Protein 2PLD (pdb70)

Structure (mmCIF, N/CA/C/O backbone):
data_2PLD
#
_entry.id   2PLD
#
_cell.length_a   1.000
_cell.length_b   1.000
_cell.length_c   1.000
_cell.angle_alpha   90.00
_cell.angle_beta   90.00
_cell.angle_gamma   90.00
#
_symmetry.space_group_name_H-M   'P 1'
#
loop_
_entity.id
_entity.type
_entity.pdbx_description
1 polymer 'PHOSPHOLIPASE C GAMMA-1, C-TERMINAL SH2 DOMAIN'
2 polymer 'PHOSPHOPEPTIDE FROM PDGF'
#
loop_
_atom_site.group_PDB
_atom_site.id
_atom_site.type_symbol
_atom_site.label_atom_id
_atom_site.label_alt_id
_atom_site.label_comp_id
_atom_site.label_asym_id
_atom_site.label_entity_id
_atom_site.label_seq_id
_atom_site.pdbx_PDB_ins_code
_atom_site.Cartn_x
_atom_site.Cartn_y
_atom_site.Cartn_z
_atom_site.occupancy
_atom_site.B_iso_or_equiv
_atom_site.auth_seq_id
_atom_site.auth_comp_id
_atom_site.auth_asym_id
_atom_site.auth_atom_id
_atom_site.pdbx_PDB_model_num
ATOM 1 N N . GLY A 1 1 ? -16.566 20.574 6.725 1.00 11.64 1 GLY A N 1
ATOM 2 C CA . GLY A 1 1 ? -16.198 21.263 5.459 1.00 11.03 1 GLY A CA 1
ATOM 3 C C . GLY A 1 1 ? -16.022 20.227 4.354 1.00 10.19 1 GLY A C 1
ATOM 4 O O . GLY A 1 1 ? -16.977 19.842 3.704 1.00 10.03 1 GLY A O 1
ATOM 10 N N . SER A 1 2 ? -14.818 19.762 4.142 1.00 9.85 2 SER A N 1
ATOM 11 C CA . SER A 1 2 ? -14.592 18.739 3.082 1.00 9.25 2 SER A CA 1
ATOM 12 C C . SER A 1 2 ? -13.678 17.612 3.583 1.00 8.35 2 SER A C 1
ATOM 13 O O . SER A 1 2 ? -12.689 17.303 2.947 1.00 8.06 2 SER A O 1
ATOM 21 N N . PRO A 1 3 ? -14.053 16.986 4.679 1.00 8.16 3 PRO A N 1
ATOM 22 C CA . PRO A 1 3 ? -13.336 15.835 5.275 1.00 7.53 3 PRO A CA 1
ATOM 23 C C . PRO A 1 3 ? -13.858 14.620 4.560 1.00 7.07 3 PRO A C 1
ATOM 24 O O . PRO A 1 3 ? -14.599 14.736 3.606 1.00 7.45 3 PRO A O 1
ATOM 35 N N . GLY A 1 4 ? -13.536 13.457 4.996 1.00 6.52 4 GLY A N 1
ATOM 36 C CA . GLY A 1 4 ? -14.118 12.299 4.278 1.00 6.32 4 GLY A CA 1
ATOM 37 C C . GLY A 1 4 ? -13.445 10.974 4.616 1.00 5.68 4 GLY A C 1
ATOM 38 O O . GLY A 1 4 ? -12.473 10.893 5.342 1.00 5.92 4 GLY A O 1
ATOM 42 N N . ILE A 1 5 ? -13.965 9.944 4.010 1.00 5.20 5 ILE A N 1
ATOM 43 C CA . ILE A 1 5 ? -13.432 8.576 4.146 1.00 4.93 5 ILE A CA 1
ATOM 44 C C . ILE A 1 5 ? -12.773 8.291 2.789 1.00 4.29 5 ILE A C 1
ATOM 45 O O . ILE A 1 5 ? -12.885 7.227 2.215 1.00 4.37 5 ILE A O 1
ATOM 61 N N . HIS A 1 6 ? -12.138 9.314 2.277 1.00 4.11 6 HIS A N 1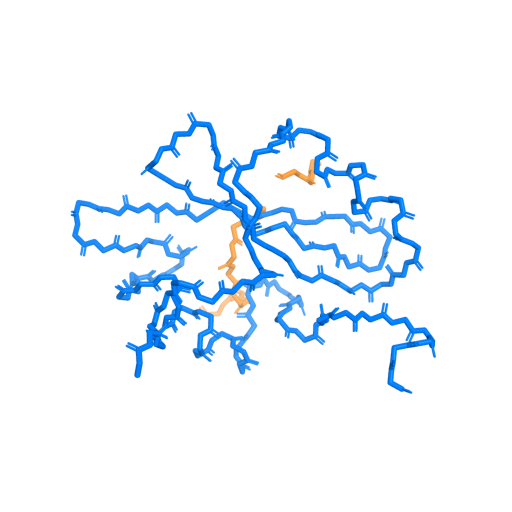
ATOM 62 C CA . HIS A 1 6 ? -11.481 9.301 0.950 1.00 3.88 6 HIS A CA 1
ATOM 63 C C . HIS A 1 6 ? -10.847 10.696 0.833 1.00 3.83 6 HIS A C 1
ATOM 64 O O . HIS A 1 6 ? -10.406 11.233 1.829 1.00 4.14 6 HIS A O 1
ATOM 78 N N . GLU A 1 7 ? -10.847 11.320 -0.326 1.00 3.93 7 GLU A N 1
ATOM 79 C CA . GLU A 1 7 ? -10.284 12.716 -0.413 1.00 4.22 7 GLU A CA 1
ATOM 80 C C . GLU A 1 7 ? -8.885 12.774 0.269 1.00 3.80 7 GLU A C 1
ATOM 81 O O . GLU A 1 7 ? -8.012 11.996 -0.064 1.00 3.91 7 GLU A O 1
ATOM 93 N N . SER A 1 8 ? -8.684 13.668 1.225 1.00 3.75 8 SER A N 1
ATOM 94 C CA . SER A 1 8 ? -7.369 13.774 1.964 1.00 3.59 8 SER A CA 1
ATOM 95 C C . SER A 1 8 ? -6.168 13.779 1.006 1.00 3.40 8 SER A C 1
ATOM 96 O O . SER A 1 8 ? -6.225 14.372 -0.052 1.00 3.67 8 SER A O 1
ATOM 104 N N . LYS A 1 9 ? -5.056 13.188 1.384 1.00 3.38 9 LYS A N 1
ATOM 105 C CA . LYS A 1 9 ? -3.870 13.262 0.487 1.00 3.37 9 LYS A CA 1
ATOM 106 C C . LYS A 1 9 ? -2.703 12.368 0.950 1.00 2.78 9 LYS A C 1
ATOM 107 O O . LYS A 1 9 ? -2.809 11.569 1.852 1.00 3.09 9 LYS A O 1
ATOM 126 N N . GLU A 1 10 ? -1.584 12.607 0.311 1.00 2.53 10 GLU A N 1
ATOM 127 C CA . GLU A 1 10 ? -0.252 11.952 0.590 1.00 2.58 10 GLU A CA 1
ATOM 128 C C . GLU A 1 10 ? -0.207 10.421 0.689 1.00 1.91 10 GLU A C 1
ATOM 129 O O . GLU A 1 10 ? 0.826 9.908 1.074 1.00 2.36 10 GLU A O 1
ATOM 141 N N . TRP A 1 11 ? -1.214 9.664 0.319 1.00 1.44 11 TRP A N 1
ATOM 142 C CA . TRP A 1 11 ? -1.010 8.170 0.390 1.00 0.93 11 TRP A CA 1
ATOM 143 C C . TRP A 1 11 ? -1.470 7.445 -0.879 1.00 0.67 11 TRP A C 1
ATOM 144 O O . TRP A 1 11 ? -1.467 6.234 -0.935 1.00 0.80 11 TRP A O 1
ATOM 165 N N . TYR A 1 12 ? -1.765 8.161 -1.934 1.00 0.72 12 TYR A N 1
ATOM 166 C CA . TYR A 1 12 ? -2.131 7.475 -3.212 1.00 0.78 12 TYR A CA 1
ATOM 167 C C . TYR A 1 12 ? -1.676 8.323 -4.435 1.00 0.69 12 TYR A C 1
ATOM 168 O O . TYR A 1 12 ? -2.146 9.419 -4.679 1.00 0.83 12 TYR A O 1
ATOM 186 N N . HIS A 1 13 ? -0.718 7.814 -5.194 1.00 0.69 13 HIS A N 1
ATOM 187 C CA . HIS A 1 13 ? -0.202 8.552 -6.394 1.00 0.76 13 HIS A CA 1
ATOM 188 C C . HIS A 1 13 ? -0.942 8.037 -7.637 1.00 0.77 13 HIS A C 1
ATOM 189 O O . HIS A 1 13 ? -0.927 6.857 -7.941 1.00 0.77 13 HIS A O 1
ATOM 203 N N . ALA A 1 14 ? -1.637 8.903 -8.317 1.00 0.99 14 ALA A N 1
ATOM 204 C CA . ALA A 1 14 ? -2.435 8.478 -9.498 1.00 1.09 14 ALA A CA 1
ATOM 205 C C . ALA A 1 14 ? -1.683 8.510 -10.833 1.00 1.30 14 ALA A C 1
ATOM 206 O O . ALA A 1 14 ? -2.282 8.225 -11.851 1.00 2.12 14 ALA A O 1
ATOM 213 N N . SER A 1 15 ? -0.437 8.896 -10.903 1.00 1.47 15 SER A N 1
ATOM 214 C CA . SER A 1 15 ? 0.177 8.961 -12.264 1.00 2.09 15 SER A CA 1
ATOM 215 C C . SER A 1 15 ? 1.701 8.799 -12.285 1.00 1.86 15 SER A C 1
ATOM 216 O O . SER A 1 15 ? 2.454 9.705 -11.985 1.00 2.21 15 SER A O 1
ATOM 224 N N . LEU A 1 16 ? 2.133 7.659 -12.743 1.00 1.72 16 LEU A N 1
ATOM 225 C CA . LEU A 1 16 ? 3.589 7.379 -12.932 1.00 1.74 16 LEU A CA 1
ATOM 226 C C . LEU A 1 16 ? 3.749 5.978 -13.524 1.00 1.66 16 LEU A C 1
ATOM 227 O O . LEU A 1 16 ? 2.869 5.146 -13.424 1.00 1.86 16 LEU A O 1
ATOM 243 N N . THR A 1 17 ? 4.855 5.724 -14.165 1.00 1.72 17 THR A N 1
ATOM 244 C CA . THR A 1 17 ? 5.069 4.388 -14.796 1.00 1.79 17 THR A CA 1
ATOM 245 C C . THR A 1 17 ? 4.982 3.283 -13.745 1.00 1.75 17 THR A C 1
ATOM 246 O O . THR A 1 17 ? 5.418 3.434 -12.621 1.00 1.85 17 THR A O 1
ATOM 257 N N . ARG A 1 18 ? 4.396 2.176 -14.112 1.00 1.88 18 ARG A N 1
ATOM 258 C CA . ARG A 1 18 ? 4.245 1.043 -13.153 1.00 1.97 18 ARG A CA 1
ATOM 259 C C . ARG A 1 18 ? 5.621 0.572 -12.670 1.00 1.81 18 ARG A C 1
ATOM 260 O O . ARG A 1 18 ? 5.741 -0.037 -11.625 1.00 2.36 18 ARG A O 1
ATOM 281 N N . ALA A 1 19 ? 6.655 0.842 -13.423 1.00 1.33 19 ALA A N 1
ATOM 282 C CA . ALA A 1 19 ? 8.015 0.412 -13.024 1.00 1.23 19 ALA A CA 1
ATOM 283 C C . ALA A 1 19 ? 8.801 1.576 -12.418 1.00 1.09 19 ALA A C 1
ATOM 284 O O . ALA A 1 19 ? 9.769 1.369 -11.713 1.00 1.13 19 ALA A O 1
ATOM 291 N N . GLN A 1 20 ? 8.405 2.795 -12.662 1.00 1.07 20 GLN A N 1
ATOM 292 C CA . GLN A 1 20 ? 9.157 3.925 -12.062 1.00 1.03 20 GLN A CA 1
ATOM 293 C C . GLN A 1 20 ? 8.877 3.966 -10.575 1.00 0.98 20 GLN A C 1
ATOM 294 O O . GLN A 1 20 ? 9.665 4.477 -9.819 1.00 0.99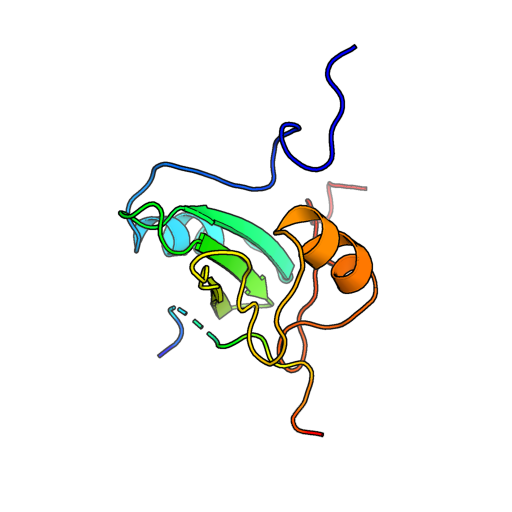 20 GLN A O 1
ATOM 308 N N . ALA A 1 21 ? 7.763 3.435 -10.150 1.00 1.03 21 ALA A N 1
ATOM 309 C CA . ALA A 1 21 ? 7.445 3.445 -8.693 1.00 1.05 21 ALA A CA 1
ATOM 310 C C . ALA A 1 21 ? 8.459 2.585 -7.943 1.00 0.83 21 ALA A C 1
ATOM 311 O O . ALA A 1 21 ? 8.718 2.787 -6.774 1.00 0.85 21 ALA A O 1
ATOM 318 N N . GLU A 1 22 ? 9.050 1.638 -8.614 1.00 0.72 22 GLU A N 1
ATOM 319 C CA . GLU A 1 22 ? 10.064 0.779 -7.946 1.00 0.60 22 GLU A CA 1
ATOM 320 C C . GLU A 1 22 ? 11.352 1.604 -7.790 1.00 0.59 22 GLU A C 1
ATOM 321 O O . GLU A 1 22 ? 12.127 1.402 -6.874 1.00 0.62 22 GLU A O 1
ATOM 333 N N . HIS A 1 23 ? 11.575 2.543 -8.683 1.00 0.69 23 HIS A N 1
ATOM 334 C CA . HIS A 1 23 ? 12.797 3.379 -8.616 1.00 0.78 23 HIS A CA 1
ATOM 335 C C . HIS A 1 23 ? 12.605 4.520 -7.626 1.00 0.81 23 HIS A C 1
ATOM 336 O O . HIS A 1 23 ? 13.557 5.070 -7.130 1.00 0.93 23 HIS A O 1
ATOM 350 N N . MET A 1 24 ? 11.393 4.871 -7.307 1.00 0.86 24 MET A N 1
ATOM 351 C CA . MET A 1 24 ? 11.207 5.966 -6.320 1.00 0.96 24 MET A CA 1
ATOM 352 C C . MET A 1 24 ? 11.334 5.371 -4.929 1.00 0.87 24 MET A C 1
ATOM 353 O O . MET A 1 24 ? 11.795 6.000 -3.998 1.00 0.97 24 MET A O 1
ATOM 367 N N . LEU A 1 25 ? 10.942 4.143 -4.806 1.00 0.77 25 LEU A N 1
ATOM 368 C CA . LEU A 1 25 ? 11.036 3.438 -3.513 1.00 0.77 25 LEU A CA 1
ATOM 369 C C . LEU A 1 25 ? 12.446 2.844 -3.390 1.00 0.82 25 LEU A C 1
ATOM 370 O O . LEU A 1 25 ? 12.905 2.546 -2.308 1.00 0.98 25 LEU A O 1
ATOM 386 N N . MET A 1 26 ? 13.158 2.696 -4.484 1.00 0.79 26 MET A N 1
ATOM 387 C CA . MET A 1 26 ? 14.532 2.174 -4.398 1.00 0.93 26 MET A CA 1
ATOM 388 C C . MET A 1 26 ? 15.478 3.355 -4.111 1.00 1.07 26 MET A C 1
ATOM 389 O O . MET A 1 26 ? 16.535 3.194 -3.535 1.00 1.21 26 MET A O 1
ATOM 403 N N . ARG A 1 27 ? 15.089 4.546 -4.506 1.00 1.11 27 ARG A N 1
ATOM 404 C CA . ARG A 1 27 ? 15.918 5.747 -4.268 1.00 1.31 27 ARG A CA 1
ATOM 405 C C . ARG A 1 27 ? 15.914 6.097 -2.789 1.00 1.47 27 ARG A C 1
ATOM 406 O O . ARG A 1 27 ? 16.850 6.665 -2.281 1.00 1.72 27 ARG A O 1
ATOM 427 N N . VAL A 1 28 ? 14.850 5.776 -2.113 1.00 1.45 28 VAL A N 1
ATOM 428 C CA . VAL A 1 28 ? 14.740 6.097 -0.658 1.00 1.72 28 VAL A CA 1
ATOM 429 C C . VAL A 1 28 ? 15.496 5.013 0.142 1.00 1.91 28 VAL A C 1
ATOM 430 O O . VAL A 1 28 ? 15.109 3.865 0.131 1.00 1.93 28 VAL A O 1
ATOM 443 N N . PRO A 1 29 ? 16.598 5.392 0.773 1.00 2.37 29 PRO A N 1
ATOM 444 C CA . PRO A 1 29 ? 17.479 4.477 1.540 1.00 2.79 29 PRO A CA 1
ATOM 445 C C . PRO A 1 29 ? 16.990 4.244 2.970 1.00 2.65 29 PRO A C 1
ATOM 446 O O . PRO A 1 29 ? 17.367 4.960 3.872 1.00 2.80 29 PRO A O 1
ATOM 457 N N . ARG A 1 30 ? 16.216 3.212 3.188 1.00 2.76 30 ARG A N 1
ATOM 458 C CA . ARG A 1 30 ? 15.754 2.878 4.571 1.00 2.77 30 ARG A CA 1
ATOM 459 C C . ARG A 1 30 ? 14.826 1.665 4.521 1.00 1.93 30 ARG A C 1
ATOM 460 O O . ARG A 1 30 ? 14.365 1.257 3.477 1.00 2.20 30 ARG A O 1
ATOM 481 N N . ASP A 1 31 ? 14.589 1.065 5.650 1.00 1.72 31 ASP A N 1
ATOM 482 C CA . ASP A 1 31 ? 13.729 -0.154 5.693 1.00 1.57 31 ASP A CA 1
ATOM 483 C C . ASP A 1 31 ? 12.313 0.165 6.175 1.00 1.12 31 ASP A C 1
ATOM 484 O O . ASP A 1 31 ? 12.101 0.384 7.353 1.00 1.68 31 ASP A O 1
ATOM 493 N N . GLY A 1 32 ? 11.328 0.137 5.300 1.00 1.16 32 GLY A N 1
ATOM 494 C CA . GLY A 1 32 ? 9.942 0.371 5.760 1.00 1.35 32 GLY A CA 1
ATOM 495 C C . GLY A 1 32 ? 9.357 1.674 5.228 1.00 1.08 32 GLY A C 1
ATOM 496 O O . GLY A 1 32 ? 9.727 2.758 5.635 1.00 1.48 32 GLY A O 1
ATOM 500 N N . ALA A 1 33 ? 8.398 1.551 4.358 1.00 0.69 33 ALA A N 1
ATOM 501 C CA . ALA A 1 33 ? 7.672 2.761 3.832 1.00 0.49 33 ALA A CA 1
ATOM 502 C C . ALA A 1 33 ? 6.459 2.292 3.031 1.00 0.50 33 ALA A C 1
ATOM 503 O O . ALA A 1 33 ? 6.603 1.550 2.091 1.00 0.59 33 ALA A O 1
ATOM 510 N N . PHE A 1 34 ? 5.263 2.699 3.401 1.00 0.56 34 PHE A N 1
ATOM 511 C CA . PHE A 1 34 ? 4.053 2.238 2.649 1.00 0.62 34 PHE A CA 1
ATOM 512 C C . PHE A 1 34 ? 3.408 3.390 1.873 1.00 0.64 34 PHE A C 1
ATOM 513 O O . PHE A 1 34 ? 3.298 4.501 2.353 1.00 0.71 34 PHE A O 1
ATOM 530 N N . LEU A 1 35 ? 2.962 3.115 0.673 1.00 0.62 35 LEU A N 1
ATOM 531 C CA . LEU A 1 35 ? 2.276 4.148 -0.160 1.00 0.67 35 LEU A CA 1
ATOM 532 C C . LEU A 1 35 ? 1.220 3.421 -1.006 1.00 0.65 35 LEU A C 1
ATOM 533 O O . LEU A 1 35 ? 1.221 2.209 -1.091 1.00 0.71 35 LEU A O 1
ATOM 549 N N . VAL A 1 36 ? 0.344 4.143 -1.653 1.00 0.64 36 VAL A N 1
ATOM 550 C CA . VAL A 1 36 ? -0.682 3.475 -2.527 1.00 0.64 36 VAL A CA 1
ATOM 551 C C . VAL A 1 36 ? -0.645 4.135 -3.891 1.00 0.65 36 VAL A C 1
ATOM 552 O O . VAL A 1 36 ? 0.042 5.113 -4.086 1.00 0.76 36 VAL A O 1
ATOM 565 N N . ARG A 1 37 ? -1.311 3.579 -4.860 1.00 0.60 37 ARG A N 1
ATOM 566 C CA . ARG A 1 37 ? -1.220 4.181 -6.221 1.00 0.66 37 ARG A CA 1
ATOM 567 C C . ARG A 1 37 ? -2.348 3.690 -7.108 1.00 0.62 37 ARG A C 1
ATOM 568 O O . ARG A 1 37 ? -3.103 2.809 -6.755 1.00 0.69 37 ARG A O 1
ATOM 589 N N . LYS A 1 38 ? -2.445 4.261 -8.272 1.00 0.63 38 LYS A N 1
ATOM 590 C CA . LYS A 1 38 ? -3.504 3.845 -9.228 1.00 0.66 38 LYS A CA 1
ATOM 591 C C . LYS A 1 38 ? -2.862 3.158 -10.432 1.00 0.66 38 LYS A C 1
ATOM 592 O O . LYS A 1 38 ? -1.887 3.626 -10.985 1.00 0.93 38 LYS A O 1
ATOM 611 N N . ARG A 1 39 ? -3.424 2.067 -10.859 1.00 0.63 39 ARG A N 1
ATOM 612 C CA . ARG A 1 39 ? -2.876 1.358 -12.051 1.00 0.76 39 ARG A CA 1
ATOM 613 C C . ARG A 1 39 ? -3.261 2.159 -13.282 1.00 0.85 39 ARG A C 1
ATOM 614 O O . ARG A 1 39 ? -3.700 3.288 -13.189 1.00 0.90 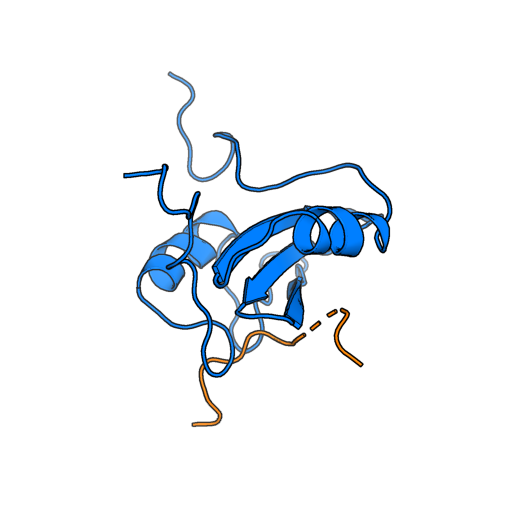39 ARG A O 1
ATOM 635 N N . ASN A 1 40 ? -3.123 1.578 -14.431 1.00 1.06 40 ASN A N 1
ATOM 636 C CA . ASN A 1 40 ? -3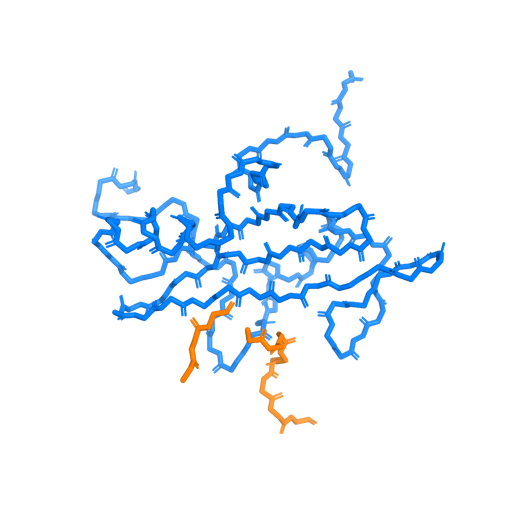.506 2.294 -15.683 1.00 1.28 40 ASN A CA 1
ATOM 637 C C . ASN A 1 40 ? -4.961 1.972 -16.041 1.00 1.30 40 ASN A C 1
ATOM 638 O O . ASN A 1 40 ? -5.351 1.947 -17.190 1.00 1.49 40 ASN A O 1
ATOM 649 N N . GLU A 1 41 ? -5.748 1.752 -15.038 1.00 1.22 41 GLU A N 1
ATOM 650 C CA . GLU A 1 41 ? -7.196 1.432 -15.203 1.00 1.40 41 GLU A CA 1
ATOM 651 C C . GLU A 1 41 ? -7.881 1.674 -13.852 1.00 1.23 41 GLU A C 1
ATOM 652 O O . GLU A 1 41 ? -7.317 1.364 -12.821 1.00 1.88 41 GLU A O 1
ATOM 664 N N . PRO A 1 42 ? -9.076 2.208 -13.888 1.00 1.39 42 PRO A N 1
ATOM 665 C CA . PRO A 1 42 ? -9.910 2.505 -12.695 1.00 2.09 42 PRO A CA 1
ATOM 666 C C . PRO A 1 42 ? -10.583 1.250 -12.130 1.00 1.84 42 PRO A C 1
ATOM 667 O O . PRO A 1 42 ? -11.606 1.340 -11.478 1.00 2.23 42 PRO A O 1
ATOM 678 N N . ASN A 1 43 ? -10.038 0.093 -12.367 1.00 1.44 43 ASN A N 1
ATOM 679 C CA . ASN A 1 43 ? -10.667 -1.145 -11.843 1.00 1.42 43 ASN A CA 1
ATOM 680 C C . ASN A 1 43 ? -9.670 -1.913 -10.978 1.00 1.27 43 ASN A C 1
ATOM 681 O O . ASN A 1 43 ? -9.672 -3.128 -10.958 1.00 2.02 43 ASN A O 1
ATOM 692 N N . SER A 1 44 ? -8.835 -1.200 -10.265 1.00 0.85 44 SER A N 1
ATOM 693 C CA . SER A 1 44 ? -7.807 -1.843 -9.378 1.00 0.78 44 SER A CA 1
ATOM 694 C C . SER A 1 44 ? -6.788 -0.782 -8.947 1.00 0.69 44 SER A C 1
ATOM 695 O O . SER A 1 44 ? -6.443 0.105 -9.703 1.00 0.93 44 SER A O 1
ATOM 703 N N . TYR A 1 45 ? -6.297 -0.883 -7.744 1.00 0.58 45 TYR A N 1
ATOM 704 C CA . TYR A 1 45 ? -5.277 0.097 -7.240 1.00 0.54 45 TYR A CA 1
ATOM 705 C C . TYR A 1 45 ? -4.050 -0.704 -6.809 1.00 0.53 45 TYR A C 1
ATOM 706 O O . TYR A 1 45 ? -3.981 -1.886 -7.060 1.00 0.58 45 TYR A O 1
ATOM 724 N N . ALA A 1 46 ? -3.076 -0.110 -6.169 1.00 0.57 46 ALA A N 1
ATOM 725 C CA . ALA A 1 46 ? -1.906 -0.950 -5.760 1.00 0.61 46 ALA A CA 1
ATOM 726 C C . ALA A 1 46 ? -1.108 -0.291 -4.637 1.00 0.59 46 ALA A C 1
ATOM 727 O O . ALA A 1 46 ? -0.759 0.868 -4.686 1.00 0.89 46 ALA A O 1
ATOM 734 N N . ILE A 1 47 ? -0.839 -1.053 -3.613 1.00 0.62 47 ILE A N 1
ATOM 735 C CA . ILE A 1 47 ? -0.091 -0.539 -2.437 1.00 0.57 47 ILE A CA 1
ATOM 736 C C . ILE A 1 47 ? 1.413 -0.702 -2.654 1.00 0.56 47 ILE A C 1
ATOM 737 O O . ILE A 1 47 ? 1.972 -1.771 -2.531 1.00 0.74 47 ILE A O 1
ATOM 753 N N . SER A 1 48 ? 2.060 0.380 -2.960 1.00 0.58 48 SER A N 1
ATOM 754 C CA . SER A 1 48 ? 3.537 0.364 -3.191 1.00 0.58 48 SER A CA 1
ATOM 755 C C . SER A 1 48 ? 4.248 0.516 -1.845 1.00 0.58 48 SER A C 1
ATOM 756 O O . SER A 1 48 ? 4.315 1.604 -1.311 1.00 0.65 48 SER A O 1
ATOM 764 N N . PHE A 1 49 ? 4.774 -0.555 -1.275 1.00 0.57 49 PHE A N 1
ATOM 765 C CA . PHE A 1 49 ? 5.451 -0.414 0.053 1.00 0.61 49 PHE A CA 1
ATOM 766 C C . PHE A 1 49 ? 6.739 -1.258 0.081 1.00 0.58 49 PHE A C 1
ATOM 767 O O . PHE A 1 49 ? 6.721 -2.429 -0.230 1.00 0.68 49 PHE A O 1
ATOM 784 N N . ARG A 1 50 ? 7.865 -0.669 0.443 1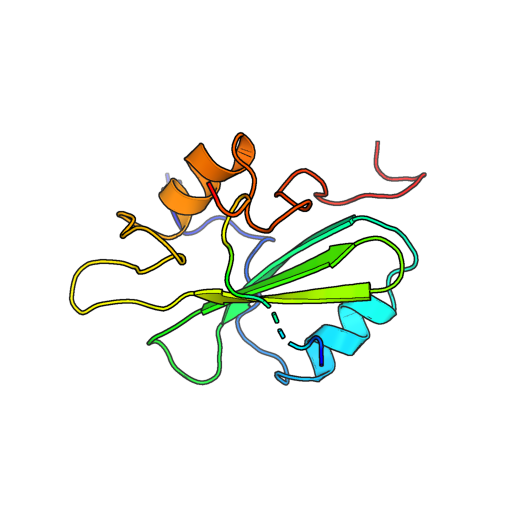.00 0.72 50 ARG A N 1
ATOM 785 C CA . ARG A 1 50 ? 9.138 -1.438 0.483 1.00 0.86 50 ARG A CA 1
ATOM 786 C C . ARG A 1 50 ? 9.540 -1.687 1.939 1.00 0.65 50 ARG A C 1
ATOM 787 O O . ARG A 1 50 ? 9.076 -1.024 2.863 1.00 0.74 50 ARG A O 1
ATOM 808 N N . ALA A 1 51 ? 10.385 -2.661 2.133 1.00 0.63 51 ALA A N 1
ATOM 809 C CA . ALA A 1 51 ? 10.832 -3.036 3.472 1.00 0.79 51 ALA A CA 1
ATOM 810 C C . ALA A 1 51 ? 12.274 -3.537 3.398 1.00 1.07 51 ALA A C 1
ATOM 811 O O . ALA A 1 51 ? 12.611 -4.368 2.577 1.00 1.53 51 ALA A O 1
ATOM 818 N N . GLU A 1 52 ? 13.115 -3.033 4.252 1.00 1.33 52 GLU A N 1
ATOM 819 C CA . GLU A 1 52 ? 14.544 -3.458 4.277 1.00 1.82 52 GLU A CA 1
ATOM 820 C C . GLU A 1 52 ? 15.225 -3.117 2.952 1.00 1.57 52 GLU A C 1
ATOM 821 O O . GLU A 1 52 ? 15.327 -1.962 2.590 1.00 2.23 52 GLU A O 1
ATOM 833 N N . GLY A 1 53 ? 15.697 -4.094 2.238 1.00 1.40 53 GLY A N 1
ATOM 834 C CA . GLY A 1 53 ? 16.381 -3.822 0.942 1.00 1.42 53 GLY A CA 1
ATOM 835 C C . GLY A 1 53 ? 15.559 -4.443 -0.172 1.00 1.22 53 GLY A C 1
ATOM 836 O O . GLY A 1 53 ? 16.085 -4.842 -1.193 1.00 1.38 53 GLY A O 1
ATOM 840 N N . LYS A 1 54 ? 14.266 -4.524 0.011 1.00 1.07 54 LYS A N 1
ATOM 841 C CA . LYS A 1 54 ? 13.408 -5.116 -1.051 1.00 1.08 54 LYS A CA 1
ATOM 842 C C . LYS A 1 54 ? 12.209 -4.216 -1.239 1.00 1.03 54 LYS A C 1
ATOM 843 O O . LYS A 1 54 ? 11.927 -3.397 -0.408 1.00 1.52 54 LYS A O 1
ATOM 862 N N . ILE A 1 55 ? 11.513 -4.362 -2.325 1.00 0.79 55 ILE A N 1
ATOM 863 C CA . ILE A 1 55 ? 10.310 -3.508 -2.573 1.00 0.74 55 ILE A CA 1
ATOM 864 C C . ILE A 1 55 ? 9.097 -4.432 -2.669 1.00 0.79 55 ILE A C 1
ATOM 865 O O . ILE A 1 55 ? 9.215 -5.566 -3.090 1.00 1.05 55 ILE A O 1
ATOM 881 N N . LYS A 1 56 ? 7.937 -3.975 -2.266 1.00 0.74 56 LYS A N 1
ATOM 882 C CA . LYS A 1 56 ? 6.738 -4.864 -2.326 1.00 0.93 56 LYS A CA 1
ATOM 883 C C . LYS A 1 56 ? 5.523 -4.084 -2.780 1.00 0.77 56 LYS A C 1
ATOM 884 O O . LYS A 1 56 ? 4.750 -3.596 -1.975 1.00 1.02 56 LYS A O 1
ATOM 903 N N . HIS A 1 57 ? 5.294 -4.019 -4.049 1.00 0.76 57 HIS A N 1
ATOM 904 C CA . HIS A 1 57 ? 4.064 -3.353 -4.496 1.00 0.65 57 HIS A CA 1
ATOM 905 C C . HIS A 1 57 ? 2.971 -4.341 -4.163 1.00 0.66 57 HIS A C 1
ATOM 906 O O . HIS A 1 57 ? 3.257 -5.478 -3.919 1.00 1.10 57 HIS A O 1
ATOM 920 N N . CYS A 1 58 ? 1.746 -3.940 -4.115 1.00 0.65 58 CYS A N 1
ATOM 921 C CA . CYS A 1 58 ? 0.662 -4.929 -3.797 1.00 0.62 58 CYS A CA 1
ATOM 922 C C . CYS A 1 58 ? -0.503 -4.622 -4.720 1.00 0.64 58 CYS A C 1
ATOM 923 O O . CYS A 1 58 ? -0.753 -3.488 -5.029 1.00 0.84 58 CYS A O 1
ATOM 931 N N . ARG A 1 59 ? -1.180 -5.620 -5.208 1.00 0.64 59 ARG A N 1
ATOM 932 C CA . ARG A 1 59 ? -2.288 -5.356 -6.170 1.00 0.70 59 ARG A CA 1
ATOM 933 C C . ARG A 1 59 ? -3.665 -5.591 -5.527 1.00 0.69 59 ARG A C 1
ATOM 934 O O . ARG A 1 59 ? -4.042 -6.701 -5.209 1.00 1.01 59 ARG A O 1
ATOM 955 N N . VAL A 1 60 ? -4.421 -4.533 -5.365 1.00 0.63 60 VAL A N 1
ATOM 956 C CA . VAL A 1 60 ? -5.792 -4.638 -4.776 1.00 0.63 60 VAL A CA 1
ATOM 957 C C . VAL A 1 60 ? -6.805 -4.552 -5.930 1.00 0.69 60 VAL A C 1
ATOM 958 O O . VAL A 1 60 ? -6.605 -3.791 -6.864 1.00 0.87 60 VAL A O 1
ATOM 971 N N . GLN A 1 61 ? -7.881 -5.316 -5.892 1.00 0.62 61 GLN A N 1
ATOM 972 C CA . GLN A 1 61 ? -8.873 -5.261 -7.017 1.00 0.74 61 GLN A CA 1
ATOM 973 C C . GLN A 1 61 ? -10.174 -4.638 -6.526 1.00 0.81 61 GLN A C 1
ATOM 974 O O . GLN A 1 61 ? -10.374 -4.457 -5.347 1.00 1.08 61 GLN A O 1
ATOM 988 N N . GLN A 1 62 ? -11.049 -4.298 -7.435 1.00 0.88 62 GLN A N 1
ATOM 989 C CA . GLN A 1 62 ? -12.351 -3.681 -7.042 1.00 0.99 62 GLN A CA 1
ATOM 990 C C . GLN A 1 62 ? -13.505 -4.428 -7.720 1.00 1.11 62 GLN A C 1
ATOM 991 O O . GLN A 1 62 ? -13.524 -4.595 -8.923 1.00 1.37 62 GLN A O 1
ATOM 1005 N N . GLU A 1 63 ? -14.475 -4.879 -6.957 1.00 1.15 63 GLU A N 1
ATOM 1006 C CA . GLU A 1 63 ? -15.623 -5.606 -7.573 1.00 1.37 63 GLU A CA 1
ATOM 1007 C C . GLU A 1 63 ? -16.703 -4.604 -7.957 1.00 1.66 63 GLU A C 1
ATOM 1008 O O . GLU A 1 63 ? -16.591 -3.421 -7.702 1.00 2.32 63 GLU A O 1
ATOM 1020 N N . GLY A 1 64 ? -17.729 -5.082 -8.597 1.00 1.79 64 GLY A N 1
ATOM 1021 C CA . GLY A 1 64 ? -18.843 -4.188 -9.052 1.00 2.14 64 GLY A CA 1
ATOM 1022 C C . GLY A 1 64 ? -19.385 -3.323 -7.906 1.00 1.97 64 GLY A C 1
ATOM 1023 O O . GLY A 1 64 ? -19.837 -2.219 -8.134 1.00 2.54 64 GLY A O 1
ATOM 1027 N N . GLN A 1 65 ? -19.366 -3.806 -6.686 1.00 1.78 65 GLN A N 1
ATOM 1028 C CA . GLN A 1 65 ? -19.909 -2.981 -5.562 1.00 1.87 65 GLN A CA 1
ATOM 1029 C C . GLN A 1 65 ? -19.028 -3.083 -4.313 1.00 1.60 65 GLN A C 1
ATOM 1030 O O . GLN A 1 65 ? -19.432 -2.677 -3.241 1.00 1.83 65 GLN A O 1
ATOM 1044 N N . THR A 1 66 ? -17.847 -3.623 -4.411 1.00 1.36 66 THR A N 1
ATOM 1045 C CA . THR A 1 66 ? -17.008 -3.737 -3.205 1.00 1.25 66 THR A CA 1
ATOM 1046 C C . THR A 1 66 ? -15.529 -3.729 -3.591 1.00 1.14 66 THR A C 1
ATOM 1047 O O . THR A 1 66 ? -15.161 -3.249 -4.644 1.00 1.26 66 THR A O 1
ATOM 1058 N N . VAL A 1 67 ? -14.678 -4.264 -2.751 1.00 1.11 67 VAL A N 1
ATOM 1059 C CA . VAL A 1 67 ? -13.232 -4.303 -3.078 1.00 1.01 67 VAL A CA 1
ATOM 1060 C C . VAL A 1 67 ? -12.663 -5.609 -2.573 1.00 0.85 67 VAL A C 1
ATOM 1061 O O . VAL A 1 67 ? -13.038 -6.095 -1.537 1.00 0.96 67 VAL A O 1
ATOM 1074 N N . MET A 1 68 ? -11.732 -6.145 -3.286 1.00 0.82 68 MET A N 1
ATOM 1075 C CA . MET A 1 68 ? -11.072 -7.401 -2.861 1.00 0.78 68 MET A CA 1
ATOM 1076 C C . MET A 1 68 ? -9.693 -6.986 -2.406 1.00 0.65 68 MET A C 1
ATOM 1077 O O . MET A 1 68 ? -8.827 -6.682 -3.215 1.00 0.68 68 MET A O 1
ATOM 1091 N N . LEU A 1 69 ? -9.483 -6.932 -1.124 1.00 0.64 69 LEU A N 1
ATOM 1092 C CA . LEU A 1 69 ? -8.154 -6.495 -0.646 1.00 0.64 69 LEU A CA 1
ATOM 1093 C C . LEU A 1 69 ? -7.184 -7.640 -0.881 1.00 0.67 69 LEU A C 1
ATOM 1094 O O . LEU A 1 69 ? -6.077 -7.448 -1.339 1.00 1.18 69 LEU A O 1
ATOM 1110 N N . GLY A 1 70 ? -7.607 -8.838 -0.611 1.00 0.90 70 GLY A N 1
ATOM 1111 C CA . GLY A 1 70 ? -6.728 -10.006 -0.848 1.00 1.03 70 GLY A CA 1
ATOM 1112 C C . GLY A 1 70 ? -7.463 -11.260 -0.389 1.00 1.10 70 GLY A C 1
ATOM 1113 O O . GLY A 1 70 ? -7.782 -12.128 -1.178 1.00 1.30 70 GLY A O 1
ATOM 1117 N N . ASN A 1 71 ? -7.741 -11.349 0.883 1.00 1.18 71 ASN A N 1
ATOM 1118 C CA . ASN A 1 71 ? -8.470 -12.536 1.420 1.00 1.41 71 ASN A CA 1
ATOM 1119 C C . ASN A 1 71 ? -9.866 -12.114 1.923 1.00 1.44 71 ASN A C 1
ATOM 1120 O O . ASN A 1 71 ? -10.595 -12.911 2.480 1.00 1.84 71 ASN A O 1
ATOM 1131 N N . SER A 1 72 ? -10.269 -10.878 1.736 1.00 1.19 72 SER A N 1
ATOM 1132 C CA . SER A 1 72 ? -11.605 -10.480 2.217 1.00 1.37 72 SER A CA 1
ATOM 1133 C C . SER A 1 72 ? -12.125 -9.315 1.387 1.00 1.13 72 SER A C 1
ATOM 1134 O O . SER A 1 72 ? -11.374 -8.573 0.761 1.00 1.03 72 SER A O 1
ATOM 1142 N N . GLU A 1 73 ? -13.409 -9.149 1.395 1.00 1.14 73 GLU A N 1
ATOM 1143 C CA . GLU A 1 73 ? -14.026 -8.035 0.637 1.00 1.00 73 GLU A CA 1
ATOM 1144 C C . GLU A 1 73 ? -14.225 -6.857 1.597 1.00 1.01 73 GLU A C 1
ATOM 1145 O O . GLU A 1 73 ? -14.935 -6.985 2.575 1.00 1.20 73 GLU A O 1
ATOM 1157 N N . PHE A 1 74 ? -13.618 -5.714 1.347 1.00 1.00 74 PHE A N 1
ATOM 1158 C CA . PHE A 1 74 ? -13.805 -4.570 2.281 1.00 1.16 74 PHE A CA 1
ATOM 1159 C C . PHE A 1 74 ? -14.818 -3.590 1.713 1.00 1.13 74 PHE A C 1
ATOM 1160 O O . PHE A 1 74 ? -15.278 -3.717 0.595 1.00 1.42 74 PHE A O 1
ATOM 1177 N N . ASP A 1 75 ? -15.201 -2.641 2.506 1.00 1.12 75 ASP A N 1
ATOM 1178 C CA . ASP A 1 75 ? -16.233 -1.659 2.066 1.00 1.34 75 ASP A CA 1
ATOM 1179 C C . ASP A 1 75 ? -15.609 -0.504 1.292 1.00 1.20 75 ASP A C 1
ATOM 1180 O O . ASP A 1 75 ? -16.292 0.191 0.567 1.00 1.47 75 ASP A O 1
ATOM 1189 N N . SER A 1 76 ? -14.335 -0.279 1.432 1.00 1.04 76 SER A N 1
ATOM 1190 C CA . SER A 1 76 ? -13.710 0.856 0.694 1.00 1.31 76 SER A CA 1
ATOM 1191 C C . SER A 1 76 ? -12.208 0.846 0.945 1.00 1.14 76 SER A C 1
ATOM 1192 O O . SER A 1 76 ? -11.721 0.133 1.790 1.00 1.12 76 SER A O 1
ATOM 1200 N N . LEU A 1 77 ? -11.468 1.622 0.210 1.00 1.18 77 LEU A N 1
ATOM 1201 C CA . LEU A 1 77 ? -9.990 1.634 0.412 1.00 1.11 77 LEU A CA 1
ATOM 1202 C C . LEU A 1 77 ? -9.617 2.408 1.687 1.00 0.95 77 LEU A C 1
ATOM 1203 O O . LEU A 1 77 ? -8.524 2.260 2.195 1.00 0.88 77 LEU A O 1
ATOM 1219 N N . VAL A 1 78 ? -10.494 3.226 2.220 1.00 0.98 78 VAL A N 1
ATOM 1220 C CA . VAL A 1 78 ? -10.132 3.972 3.454 1.00 0.93 78 VAL A CA 1
ATOM 1221 C C . VAL A 1 78 ? -10.460 3.125 4.677 1.00 0.87 78 VAL A C 1
ATOM 1222 O O . VAL A 1 78 ? -9.715 3.104 5.632 1.00 0.85 78 VAL A O 1
ATOM 1235 N N . ASP A 1 79 ? -11.548 2.400 4.655 1.00 0.90 79 ASP A N 1
ATOM 1236 C CA . ASP A 1 79 ? -11.861 1.534 5.818 1.00 0.89 79 ASP A CA 1
ATOM 1237 C C . ASP A 1 79 ? -10.881 0.364 5.778 1.00 0.78 79 ASP A C 1
ATOM 1238 O O . ASP A 1 79 ? -10.533 -0.229 6.801 1.00 0.75 79 ASP A O 1
ATOM 1247 N N . LEU A 1 80 ? -10.396 0.062 4.592 1.00 0.77 80 LEU A N 1
ATOM 1248 C CA . LEU A 1 80 ? -9.421 -1.029 4.435 1.00 0.75 80 LEU A CA 1
ATOM 1249 C C . LEU A 1 80 ? -8.199 -0.636 5.223 1.00 0.65 80 LEU A C 1
ATOM 1250 O O . LEU A 1 80 ? -7.737 -1.365 6.051 1.00 0.70 80 LEU A O 1
ATOM 1266 N N . ILE A 1 81 ? -7.687 0.533 4.961 1.00 0.63 81 ILE A N 1
ATOM 1267 C CA . ILE A 1 81 ? -6.480 1.008 5.683 1.00 0.71 81 ILE A CA 1
ATOM 1268 C C . ILE A 1 81 ? -6.815 1.323 7.147 1.00 0.74 81 ILE A C 1
ATOM 1269 O O . ILE A 1 81 ? -5.954 1.302 8.001 1.00 0.83 81 ILE A O 1
ATOM 1285 N N . SER A 1 82 ? -8.050 1.609 7.451 1.00 0.76 82 SER A N 1
ATOM 1286 C CA . SER A 1 82 ? -8.399 1.928 8.875 1.00 0.92 82 SER A CA 1
ATOM 1287 C C . SER A 1 82 ? -8.133 0.716 9.762 1.00 0.87 82 SER A C 1
ATOM 1288 O O . SER A 1 82 ? -7.360 0.789 10.698 1.00 0.99 82 SER A O 1
ATOM 1296 N N . TYR A 1 83 ? -8.745 -0.403 9.490 1.00 0.79 83 TYR A N 1
ATOM 1297 C CA . TYR A 1 83 ? -8.469 -1.596 10.364 1.00 0.81 83 TYR A CA 1
ATOM 1298 C C . TYR A 1 83 ? -7.092 -2.198 10.012 1.00 0.69 83 TYR A C 1
ATOM 1299 O O . TYR A 1 83 ? -6.547 -3.025 10.727 1.00 0.75 83 TYR A O 1
ATOM 1317 N N . TYR A 1 84 ? -6.535 -1.782 8.912 1.00 0.66 84 TYR A N 1
ATOM 1318 C CA . TYR A 1 84 ? -5.211 -2.293 8.458 1.00 0.71 84 TYR A CA 1
ATOM 1319 C C . TYR A 1 84 ? -4.099 -1.475 9.165 1.00 0.85 84 TYR A C 1
ATOM 1320 O O . TYR A 1 84 ? -2.974 -1.905 9.300 1.00 0.98 84 TYR A O 1
ATOM 1338 N N . GLU A 1 85 ? -4.419 -0.329 9.706 1.00 0.93 85 GLU A N 1
ATOM 1339 C CA . GLU A 1 85 ? -3.373 0.428 10.465 1.00 1.21 85 GLU A CA 1
ATOM 1340 C C . GLU A 1 85 ? -2.992 -0.412 11.686 1.00 1.28 85 GLU A C 1
ATOM 1341 O O . GLU A 1 85 ? -1.919 -0.273 12.239 1.00 1.57 85 GLU A O 1
ATOM 1353 N N . LYS A 1 86 ? -3.876 -1.286 12.106 1.00 1.11 86 LYS A N 1
ATOM 1354 C CA . LYS A 1 86 ? -3.586 -2.144 13.292 1.00 1.28 86 LYS A CA 1
ATOM 1355 C C . LYS A 1 86 ? -3.245 -3.568 12.844 1.00 1.21 86 LYS A C 1
ATOM 1356 O O . LYS A 1 86 ? -2.472 -4.255 13.481 1.00 1.48 86 LYS A O 1
ATOM 1375 N N . HIS A 1 87 ? -3.824 -4.025 11.764 1.00 0.93 87 HIS A N 1
ATOM 1376 C CA . HIS A 1 87 ? -3.528 -5.428 11.306 1.00 0.90 87 HIS A CA 1
ATOM 1377 C C . HIS A 1 87 ? -2.422 -5.439 10.237 1.00 0.85 87 HIS A C 1
ATOM 1378 O O . HIS A 1 87 ? -2.179 -4.454 9.583 1.00 0.88 87 HIS A O 1
ATOM 1392 N N . PRO A 1 88 ? -1.810 -6.589 10.082 1.00 0.84 88 PRO A N 1
ATOM 1393 C CA . PRO A 1 88 ? -0.735 -6.873 9.079 1.00 0.84 88 PRO A CA 1
ATOM 1394 C C . PRO A 1 88 ? -1.331 -6.978 7.673 1.00 0.81 88 PRO A C 1
ATOM 1395 O O . PRO A 1 88 ? -2.529 -7.074 7.495 1.00 0.87 88 PRO A O 1
ATOM 1406 N N . LEU A 1 89 ? -0.487 -6.941 6.678 1.00 0.83 89 LEU A N 1
ATOM 1407 C CA . LEU A 1 89 ? -0.958 -7.014 5.261 1.00 0.82 89 LEU A CA 1
ATOM 1408 C C . LEU A 1 89 ? -0.417 -8.261 4.611 1.00 0.75 89 LEU A C 1
ATOM 1409 O O . LEU A 1 89 ? -1.135 -9.095 4.107 1.00 0.83 89 LEU A O 1
ATOM 1425 N N . TYR A 1 90 ? 0.864 -8.356 4.618 1.00 0.71 90 TYR A N 1
ATOM 1426 C CA . TYR A 1 90 ? 1.557 -9.507 4.009 1.00 0.71 90 TYR A CA 1
ATOM 1427 C C . TYR A 1 90 ? 2.141 -10.296 5.177 1.00 0.76 90 TYR A C 1
ATOM 1428 O O . TYR A 1 90 ? 1.722 -10.129 6.306 1.00 1.11 90 TYR A O 1
ATOM 1446 N N . ARG A 1 91 ? 3.063 -11.158 4.942 1.00 0.86 91 ARG A N 1
ATOM 1447 C CA . ARG A 1 91 ? 3.630 -11.957 6.061 1.00 0.93 91 ARG A CA 1
ATOM 1448 C C . ARG A 1 91 ? 4.642 -11.144 6.909 1.00 1.18 91 ARG A C 1
ATOM 1449 O O . ARG A 1 91 ? 5.493 -11.732 7.547 1.00 1.89 91 ARG A O 1
ATOM 1470 N N . LYS A 1 92 ? 4.576 -9.820 6.963 1.00 1.06 92 LYS A N 1
ATOM 1471 C CA . LYS A 1 92 ? 5.556 -9.084 7.800 1.00 1.47 92 LYS A CA 1
ATOM 1472 C C . LYS A 1 92 ? 5.315 -7.569 7.773 1.00 1.35 92 LYS A C 1
ATOM 1473 O O . LYS A 1 92 ? 5.415 -6.908 8.789 1.00 1.89 92 LYS A O 1
ATOM 1492 N N . MET A 1 93 ? 5.048 -6.998 6.634 1.00 1.22 93 MET A N 1
ATOM 1493 C CA . MET A 1 93 ? 4.866 -5.523 6.580 1.00 1.22 93 MET A CA 1
ATOM 1494 C C . MET A 1 93 ? 3.453 -5.101 6.962 1.00 1.21 93 MET A C 1
ATOM 1495 O O . MET A 1 93 ? 2.535 -5.887 7.024 1.00 1.42 93 MET A O 1
ATOM 1509 N N . LYS A 1 94 ? 3.309 -3.831 7.215 1.00 1.15 94 LYS A N 1
ATOM 1510 C CA . LYS A 1 94 ? 1.990 -3.238 7.601 1.00 1.42 94 LYS A CA 1
ATOM 1511 C C . LYS A 1 94 ? 2.048 -1.755 7.229 1.00 1.49 94 LYS A C 1
ATOM 1512 O O . LYS A 1 94 ? 2.931 -1.326 6.514 1.00 2.21 94 LYS A O 1
ATOM 1531 N N . LEU A 1 95 ? 1.175 -0.956 7.779 1.00 1.34 95 LEU A N 1
ATOM 1532 C CA . LEU A 1 95 ? 1.243 0.519 7.540 1.00 1.55 95 LEU A CA 1
ATOM 1533 C C . LEU A 1 95 ? 1.931 1.110 8.747 1.00 1.73 95 LEU A C 1
ATOM 1534 O O . LEU A 1 95 ? 1.555 2.127 9.298 1.00 2.19 95 LEU A O 1
ATOM 1550 N N . ARG A 1 96 ? 2.949 0.444 9.152 1.00 1.62 96 ARG A N 1
ATOM 1551 C CA . ARG A 1 96 ? 3.723 0.879 10.317 1.00 2.18 96 ARG A CA 1
ATOM 1552 C C . ARG A 1 96 ? 4.862 1.790 9.869 1.00 1.85 96 ARG A C 1
ATOM 1553 O O . ARG A 1 96 ? 5.537 2.370 10.695 1.00 2.38 96 ARG A O 1
ATOM 1574 N N . TYR A 1 97 ? 5.100 1.917 8.575 1.00 1.19 97 TYR A N 1
ATOM 1575 C CA . TYR A 1 97 ? 6.201 2.796 8.122 1.00 1.25 97 TYR A CA 1
ATOM 1576 C C . TYR A 1 97 ? 5.654 3.948 7.275 1.00 1.01 97 TYR A C 1
ATOM 1577 O O . TYR A 1 97 ? 5.651 3.882 6.077 1.00 0.86 97 TYR A O 1
ATOM 1595 N N . PRO A 1 98 ? 5.261 4.998 7.932 1.00 1.38 98 PRO A N 1
ATOM 1596 C CA . PRO A 1 98 ? 4.758 6.241 7.299 1.00 1.76 98 PRO A CA 1
ATOM 1597 C C . PRO A 1 98 ? 6.004 6.960 6.815 1.00 1.98 98 PRO A C 1
ATOM 1598 O O . PRO A 1 98 ? 6.935 6.320 6.363 1.00 2.71 98 PRO A O 1
ATOM 1609 N N . ILE A 1 99 ? 6.088 8.237 6.935 1.00 1.83 99 ILE A N 1
ATOM 1610 C CA . ILE A 1 99 ? 7.355 8.894 6.514 1.00 2.07 99 ILE A CA 1
ATOM 1611 C C . ILE A 1 99 ? 8.357 8.407 7.567 1.00 2.59 99 ILE A C 1
ATOM 1612 O O . ILE A 1 99 ? 8.137 8.531 8.759 1.00 3.19 99 ILE A O 1
ATOM 1628 N N . ASN A 1 100 ? 9.372 7.710 7.136 1.00 2.98 100 ASN A N 1
ATOM 1629 C CA . ASN A 1 100 ? 10.307 7.069 8.120 1.00 3.81 100 ASN A CA 1
ATOM 1630 C C . ASN A 1 100 ? 11.792 7.306 7.790 1.00 3.76 100 ASN A C 1
ATOM 1631 O O . ASN A 1 100 ? 12.233 7.109 6.677 1.00 4.05 100 ASN A O 1
ATOM 1642 N N . GLU A 1 101 ? 12.557 7.686 8.792 1.00 3.87 101 GLU A N 1
ATOM 1643 C CA . GLU A 1 101 ? 14.015 7.908 8.645 1.00 4.14 101 GLU A CA 1
ATOM 1644 C C . GLU A 1 101 ? 14.534 8.526 9.934 1.00 4.30 101 GLU A C 1
ATOM 1645 O O . GLU A 1 101 ? 13.796 8.836 10.841 1.00 4.66 101 GLU A O 1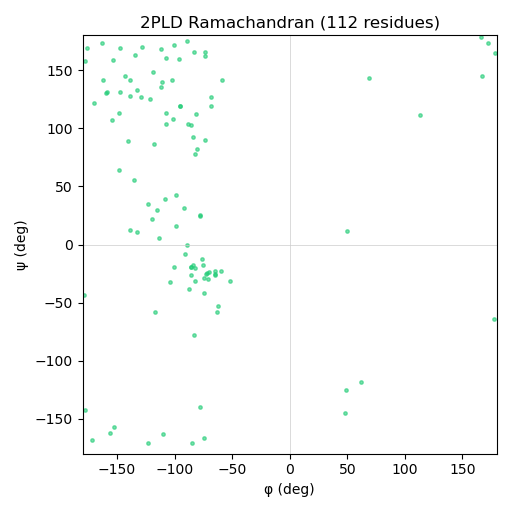
ATOM 1657 N N . GLU A 1 102 ? 15.798 8.676 10.040 1.00 4.45 102 GLU A N 1
ATOM 1658 C CA . GLU A 1 102 ? 16.368 9.254 11.278 1.00 4.87 102 GLU A CA 1
ATOM 1659 C C . GLU A 1 102 ? 15.908 10.709 11.453 1.00 4.86 102 GLU A C 1
ATOM 1660 O O . GLU A 1 102 ? 15.870 11.227 12.552 1.00 5.33 102 GLU A O 1
ATOM 1672 N N . ASN A 1 103 ? 15.586 11.380 10.375 1.00 4.72 103 ASN A N 1
ATOM 1673 C CA . ASN A 1 103 ? 15.164 12.816 10.480 1.00 5.29 103 ASN A CA 1
ATOM 1674 C C . ASN A 1 103 ? 13.637 12.975 10.446 1.00 5.17 103 ASN A C 1
ATOM 1675 O O . ASN A 1 103 ? 13.137 14.066 10.253 1.00 5.45 103 ASN A O 1
ATOM 1686 N N . SER A 1 104 ? 12.884 11.929 10.643 1.00 5.10 104 SER A N 1
ATOM 1687 C CA . SER A 1 104 ? 11.397 12.091 10.626 1.00 5.25 104 SER A CA 1
ATOM 1688 C C . SER A 1 104 ? 10.925 12.578 11.992 1.00 6.15 104 SER A C 1
ATOM 1689 O O . SER A 1 104 ? 10.639 13.743 12.184 1.00 6.64 104 SER A O 1
ATOM 1697 N N . SER A 1 105 ? 10.857 11.691 12.936 1.00 6.68 105 SER A N 1
ATOM 1698 C CA . SER A 1 105 ? 10.419 12.067 14.309 1.00 7.78 105 SER A CA 1
ATOM 1699 C C . SER A 1 105 ? 11.602 11.930 15.267 1.00 8.35 105 SER A C 1
ATOM 1700 O O . SER A 1 105 ? 12.250 12.932 15.521 1.00 8.86 105 SER A O 1
ATOM 1709 N N . ASP B 2 1 ? 10.949 -12.770 -8.197 1.00 5.03 1 ASP B N 1
ATOM 1710 C CA . ASP B 2 1 ? 10.042 -11.705 -8.713 1.00 4.22 1 ASP B CA 1
ATOM 1711 C C . ASP B 2 1 ? 9.455 -10.926 -7.536 1.00 3.20 1 ASP B C 1
ATOM 1712 O O . ASP B 2 1 ? 8.984 -11.501 -6.575 1.00 3.34 1 ASP B O 1
ATOM 1723 N N . ASN B 2 2 ? 9.479 -9.621 -7.598 1.00 2.66 2 ASN B N 1
ATOM 1724 C CA . ASN B 2 2 ? 8.921 -8.823 -6.472 1.00 2.04 2 ASN B CA 1
ATOM 1725 C C . ASN B 2 2 ? 8.340 -7.506 -6.992 1.00 1.48 2 ASN B C 1
ATOM 1726 O O . ASN B 2 2 ? 8.804 -6.438 -6.644 1.00 2.13 2 ASN B O 1
ATOM 1737 N N . ASP B 2 3 ? 7.315 -7.580 -7.804 1.00 1.01 3 ASP B N 1
ATOM 1738 C CA . ASP B 2 3 ? 6.671 -6.337 -8.338 1.00 0.90 3 ASP B CA 1
ATOM 1739 C C . ASP B 2 3 ? 5.201 -6.276 -7.905 1.00 0.86 3 ASP B C 1
ATOM 1740 O O . ASP B 2 3 ? 4.463 -5.418 -8.332 1.00 1.63 3 ASP B O 1
ATOM 1773 N N . ILE B 2 5 ? 2.686 -8.278 -4.390 1.00 0.67 5 ILE B N 1
ATOM 1774 C CA . ILE B 2 5 ? 2.548 -9.411 -3.447 1.00 0.67 5 ILE B CA 1
ATOM 1775 C C . ILE B 2 5 ? 1.086 -9.455 -3.005 1.00 0.64 5 ILE B C 1
ATOM 1776 O O . ILE B 2 5 ? 0.527 -8.444 -2.628 1.00 0.71 5 ILE B O 1
ATOM 1792 N N . ILE B 2 6 ? 0.431 -10.589 -3.040 1.00 0.76 6 ILE B N 1
ATOM 1793 C CA . ILE B 2 6 ? -0.975 -10.568 -2.586 1.00 0.77 6 ILE B CA 1
ATOM 1794 C C . ILE B 2 6 ? -0.925 -10.305 -1.089 1.00 0.71 6 ILE B C 1
ATOM 1795 O O . ILE B 2 6 ? -0.200 -10.977 -0.390 1.00 0.73 6 ILE B O 1
ATOM 1811 N N . PRO B 2 7 ? -1.636 -9.323 -0.622 1.00 0.70 7 PRO B N 1
ATOM 1812 C CA . PRO B 2 7 ? -1.617 -8.942 0.798 1.00 0.71 7 PRO B CA 1
ATOM 1813 C C . PRO B 2 7 ? -2.370 -9.933 1.693 1.00 0.73 7 PRO B C 1
ATOM 1814 O O . PRO B 2 7 ? -3.544 -9.766 1.963 1.00 0.93 7 PRO B O 1
ATOM 1825 N N . LEU B 2 8 ? -1.687 -10.929 2.195 1.00 0.62 8 LEU B N 1
ATOM 1826 C CA . LEU B 2 8 ? -2.318 -11.905 3.121 1.00 0.71 8 LEU B CA 1
ATOM 1827 C C . LEU B 2 8 ? -1.515 -11.860 4.426 1.00 0.72 8 LEU B C 1
ATOM 1828 O O . LEU B 2 8 ? -0.317 -12.006 4.385 1.00 0.77 8 LEU B O 1
ATOM 1844 N N . PRO B 2 9 ? -2.158 -11.624 5.543 1.00 0.81 9 PRO B N 1
ATOM 1845 C CA . PRO B 2 9 ? -1.484 -11.520 6.861 1.00 0.90 9 PRO B CA 1
ATOM 1846 C C . PRO B 2 9 ? -1.207 -12.909 7.438 1.00 0.99 9 PRO B C 1
ATOM 1847 O O . PRO B 2 9 ? -1.949 -13.400 8.266 1.00 1.25 9 PRO B O 1
ATOM 1858 N N . ASP B 2 10 ? -0.131 -13.529 6.999 1.00 1.21 10 ASP B N 1
ATOM 1859 C CA . ASP B 2 10 ? 0.252 -14.888 7.489 1.00 1.40 10 ASP B CA 1
ATOM 1860 C C . ASP B 2 10 ? -0.757 -15.933 6.977 1.00 1.97 10 ASP B C 1
ATOM 1861 O O . ASP B 2 10 ? -1.936 -15.656 6.895 1.00 2.40 10 ASP B O 1
ATOM 1870 N N . PRO B 2 11 ? -0.276 -17.111 6.638 1.00 2.40 11 PRO B N 1
ATOM 1871 C CA . PRO B 2 11 ? -1.111 -18.225 6.124 1.00 3.17 11 PRO B CA 1
ATOM 1872 C C . PRO B 2 11 ? -1.756 -18.972 7.296 1.00 3.66 11 PRO B C 1
ATOM 1873 O O . PRO B 2 11 ? -1.310 -20.032 7.687 1.00 4.07 11 PRO B O 1
ATOM 1884 N N . LYS B 2 12 ? -2.801 -18.421 7.860 1.00 3.98 12 LYS B N 1
ATOM 1885 C CA . LYS B 2 12 ? -3.480 -19.089 9.008 1.00 4.77 12 LYS B CA 1
ATOM 1886 C C . LYS B 2 12 ? -4.996 -19.008 8.814 1.00 5.32 12 LYS B C 1
ATOM 1887 O O . LYS B 2 12 ? -5.481 -19.570 7.846 1.00 5.84 12 LYS B O 1
#

InterPro domains:
  IPR000008 C2 domain [PF00168] (1090-1186)
  IPR000008 C2 domain [PS50004] (1071-1194)
  IPR000008 C2 domain [SM00239] (1089-1192)
  IPR000909 Phosphatidylinositol-specific phospholipase C, X domain [PF00388] (322-465)
  IPR000909 Phosphatidylinositol-specific phospholipase C, X domain [SM00148] (320-464)
  IPR000980 SH2 domain [PF00017] (550-639)
  IPR000980 SH2 domain [PF00017] (668-741)
  IPR000980 SH2 domain [PS50001] (550-657)
  IPR000980 SH2 domain [PS50001] (668-756)
  IPR000980 SH2 domain [SM00252] (548-645)
  IPR000980 SH2 domain [SM00252] (666-747)
  IPR001192 Phosphoinositide phospholipase C family [PR00390] (325-343)
  IPR001192 Phosphoinositide phospholipase C family [PR00390] (351-371)
  IPR001192 Phosphoinositide phospholipase C family [PR00390] (448-465)
  IPR001192 Phosphoinositide phospholipase C family [PR00390] (1008-1029)
  IPR001192 Phosphoinositide phospholipase C family [PR00390] (1029-1047)
  IPR001192 Phosphoinositide phospholipase C family [PR00390] (1178-1188)
  IPR001192 Phosphoinositide phospholipase C family [PTHR10336] (28-1211)
  IPR001452 SH3 domain [PF00018] (797-843)
  IPR001452 SH3 domain [PR00452] (794-804)

GO terms:
  GO:0005737 cyto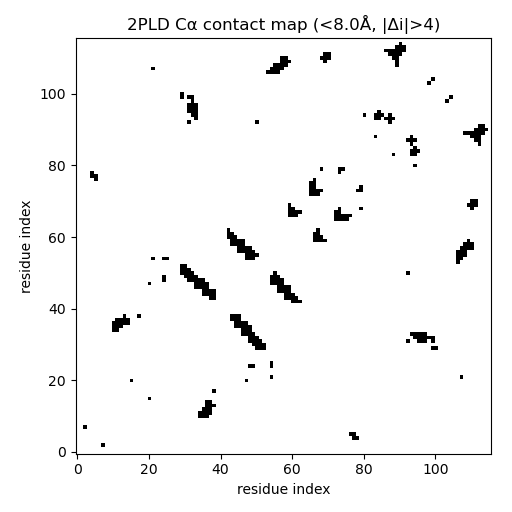plasm (C, IDA)
  GO:0005886 plasma membrane (C, IDA)
  GO:0005515 protein binding (F, IPI)
  GO:0035924 cellular response to vascular endothelial growth factor stimulus (P, IDA)

CATH classification: 3.30.505.10

Solvent-accessible surface area: 8580 Å² total

Nearest PDB structures (foldseek):
  2ple-assembly1_A  TM=8.799E-01  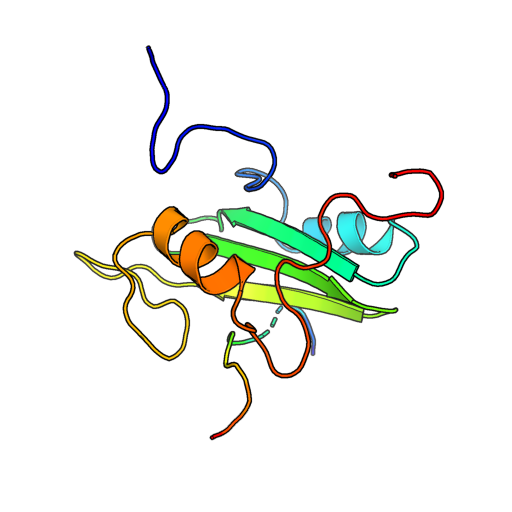e=7.534E-17  Bos taurus
  4k45-assembly1_A  TM=8.194E-01  e=3.276E-14  Rattus norvegicus
  3gqi-assembly1_B  TM=8.373E-01  e=1.161E-13  Rattus norvegicus
  5tqs-assembly2_B  TM=8.066E-01  e=1.404E-13  Bos taurus
  5eg3-assembly1_B  TM=8.175E-01  e=3.405E-13  Rattus norvegicus

Sequence (116 aa):
GSPGIHESKEWYHASLTRAQAEHMLMRVPRDGAFLVRKRNEPNSYAISFRAEGKIKHCRVQQEGQTVMLGNSEFDSLVDLISYYEKHPLYRKMKLRYPINEENSSDNDIIPLPDPK

B-factor: mean 2.4, std 1.86, range [0.49, 12.0]

Secondary structure (DSSP, 8-state):
----SS---SSEE--S-TTHHHHHHHHS-SS-EEEEEE-SSSSEEEEEEEETTEEE--EEEE-SSSEE-SSSEES-HHHHHHHHTTS-SSSS--TT-SS-STTT-/-------SS--

Radius of gyration: 14.06 Å; Cα contacts (8 Å, |Δi|>4): 196; chains: 2; bounding box: 37×40×30 Å

Foldseek 3Di:
DDDDLDPDDDAEAEDDDPCVLQVVQQVDPDAWEWHKYQDPDPFWIWIWMGGDNGTDIGIWGADPQFTRRDPDTHNDPSVVLVVQQVPPRPPDGGNPGHPDDPPPD/DPVDPDDDDDD

Organism: Bos taurus (NCBI:txid9913)